Protein AF-A0A3C0EBL6-F1 (afdb_monomer)

Solvent-accessible surface area (backbone atoms only — not comparable to full-atom values): 5974 Å² total; per-residue (Å²): 126,92,59,92,80,72,78,68,80,89,60,50,73,66,55,59,69,69,54,79,76,76,54,72,67,57,52,53,51,49,51,53,52,51,51,52,51,51,50,55,51,62,75,67,60,49,76,73,55,33,64,40,71,43,67,55,84,94,47,79,70,64,42,32,42,49,58,52,54,52,51,53,53,50,51,55,52,55,50,52,50,52,53,53,50,52,45,28,76,77,74,48,71,85,87,79,127

Foldseek 3Di:
DVDPPPPVPPDDPVRVVPDDDDDPVVVVVVVVVVVVVVVVVVVPDDPVQQQDWDQDPPRRGTDGVVVVVVVVVVVVVVVVVVVQVVCCVPPRRPPPD

Secondary structure (DSSP, 8-state):
---TT--STT--HHHHHH--PPPHHHHHHHHHHHHHHHHHHHHH--HHHHT-EE--TT--S-EEHHHHHHHHHHHHHHHHHHHHHHHHHHH---S--

Sequence (97 aa):
PEDGEDRGVGWTAEQVAAWTPPSKAEQLGYYAAVKSAAKSYLESLTVADLEKQLVVPPVAEPRSVAMLLGQFTWDNIAHGGQIAYLRGLFIGMGWHR

Radius of gyration: 17.15 Å; Cα contacts (8 Å, |Δi|>4): 32; chains: 1; bounding box: 39×26×46 Å

Structure (mmCIF, N/CA/C/O backbone):
data_AF-A0A3C0EBL6-F1
#
_entry.id   AF-A0A3C0EBL6-F1
#
loop_
_atom_site.group_PDB
_atom_site.id
_atom_site.type_symbol
_atom_site.label_atom_id
_atom_site.label_alt_id
_atom_site.label_comp_id
_atom_site.label_asym_id
_atom_site.label_entity_id
_atom_site.label_seq_id
_atom_site.pdbx_PDB_ins_code
_atom_site.Cartn_x
_atom_site.Cartn_y
_atom_site.Cartn_z
_atom_site.occupancy
_atom_site.B_iso_or_equiv
_atom_site.auth_seq_id
_atom_site.auth_comp_id
_atom_site.auth_asym_id
_atom_site.auth_atom_id
_atom_site.pdbx_PDB_model_num
ATOM 1 N N . PRO A 1 1 ? 15.984 -15.145 4.294 1.00 50.41 1 PRO A N 1
ATOM 2 C CA . PRO A 1 1 ? 15.844 -13.691 4.043 1.00 50.41 1 PRO A CA 1
ATOM 3 C C . PRO A 1 1 ? 16.731 -12.926 5.031 1.00 50.41 1 PRO A C 1
ATOM 5 O O . PRO A 1 1 ? 16.601 -13.157 6.230 1.00 50.41 1 PRO A O 1
ATOM 8 N N . GLU A 1 2 ? 17.687 -12.134 4.537 1.00 57.78 2 GLU A N 1
ATOM 9 C CA . GLU A 1 2 ? 18.455 -11.186 5.358 1.00 57.78 2 GLU A CA 1
ATOM 10 C C . GLU A 1 2 ? 17.498 -10.054 5.754 1.00 57.78 2 GLU A C 1
ATOM 12 O O . GLU A 1 2 ? 17.110 -9.263 4.911 1.00 57.78 2 GLU A O 1
ATOM 17 N N . ASP A 1 3 ? 17.048 -10.082 7.009 1.00 68.06 3 ASP A N 1
ATOM 18 C CA . ASP A 1 3 ? 16.038 -9.217 7.637 1.00 68.06 3 ASP A CA 1
ATOM 19 C C . ASP A 1 3 ? 14.611 -9.242 7.034 1.00 68.06 3 ASP A C 1
ATOM 21 O O . ASP A 1 3 ? 14.344 -8.818 5.915 1.00 68.06 3 ASP A O 1
ATOM 25 N N . GLY A 1 4 ? 13.647 -9.730 7.823 1.00 69.62 4 GLY A N 1
ATOM 26 C CA . GLY A 1 4 ? 12.220 -9.687 7.476 1.00 69.62 4 GLY A CA 1
ATOM 27 C C . GLY A 1 4 ? 11.598 -8.293 7.609 1.00 69.62 4 GLY A C 1
ATOM 28 O O . GLY A 1 4 ? 10.468 -8.089 7.168 1.00 69.62 4 GLY A O 1
ATOM 29 N N . GLU A 1 5 ? 12.328 -7.348 8.203 1.00 76.50 5 GLU A N 1
ATOM 30 C CA . GLU A 1 5 ? 11.910 -5.965 8.410 1.00 76.50 5 GLU A CA 1
ATOM 31 C C . GLU A 1 5 ? 12.516 -4.985 7.390 1.00 76.50 5 GLU A C 1
ATOM 33 O O . GLU A 1 5 ? 12.186 -3.797 7.441 1.00 76.50 5 GLU A O 1
ATOM 38 N N . ASP A 1 6 ? 13.337 -5.441 6.431 1.00 83.69 6 ASP A N 1
ATOM 39 C CA . ASP A 1 6 ? 13.765 -4.589 5.315 1.00 83.69 6 ASP A CA 1
ATOM 40 C C . ASP A 1 6 ? 12.608 -4.401 4.324 1.00 83.69 6 ASP A C 1
ATOM 42 O O . ASP A 1 6 ? 12.194 -5.307 3.597 1.00 83.69 6 ASP A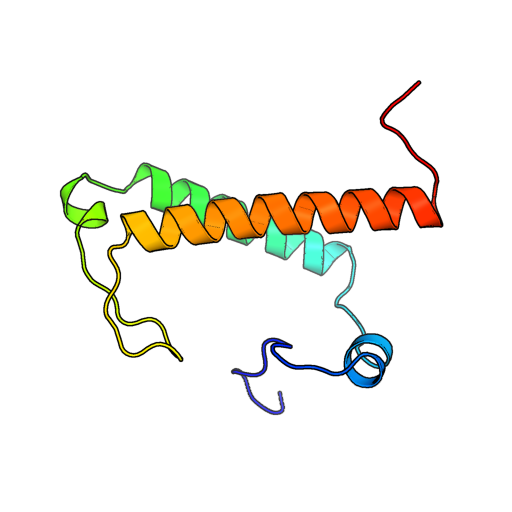 O 1
ATOM 46 N N . ARG A 1 7 ? 12.059 -3.184 4.320 1.00 82.44 7 ARG A N 1
ATOM 47 C CA . ARG A 1 7 ? 10.919 -2.781 3.483 1.00 82.44 7 ARG A CA 1
ATOM 48 C C . ARG A 1 7 ? 11.322 -1.819 2.366 1.00 82.44 7 ARG A C 1
ATOM 50 O O . ARG A 1 7 ? 10.448 -1.195 1.769 1.00 82.44 7 ARG A O 1
ATOM 57 N N . GLY A 1 8 ? 12.620 -1.626 2.125 1.00 88.25 8 GLY A N 1
ATOM 58 C CA . GLY A 1 8 ? 13.108 -0.672 1.126 1.00 88.25 8 GLY A CA 1
ATOM 59 C C . GLY A 1 8 ? 13.099 0.797 1.556 1.00 88.25 8 GLY A C 1
ATOM 60 O O . GLY A 1 8 ? 13.438 1.683 0.769 1.00 88.25 8 GLY A O 1
ATOM 61 N N . VAL A 1 9 ? 12.703 1.094 2.798 1.00 85.75 9 VAL A N 1
ATOM 62 C CA . VAL A 1 9 ? 12.648 2.470 3.311 1.00 85.75 9 VAL A CA 1
ATOM 63 C C . VAL A 1 9 ? 14.068 3.004 3.488 1.00 85.75 9 VAL A C 1
ATOM 65 O O . VAL A 1 9 ? 14.860 2.442 4.236 1.00 85.75 9 VAL A O 1
ATOM 68 N N . GLY A 1 10 ? 14.376 4.119 2.823 1.00 89.69 10 GLY A N 1
ATOM 69 C CA . GLY A 1 10 ? 15.698 4.751 2.887 1.00 89.69 10 GLY A CA 1
ATOM 70 C C . GLY A 1 10 ? 16.735 4.161 1.929 1.00 89.69 10 GLY A C 1
ATOM 71 O O . GLY A 1 10 ? 17.894 4.565 1.993 1.00 89.69 10 GLY A O 1
ATOM 72 N N . TRP A 1 11 ? 16.339 3.247 1.036 1.00 93.75 11 TRP A N 1
ATOM 73 C CA . TRP A 1 11 ? 17.233 2.740 -0.002 1.00 93.75 11 TRP A CA 1
ATOM 74 C C . TRP A 1 11 ? 17.730 3.855 -0.934 1.00 93.75 11 TRP A C 1
ATOM 76 O O . TRP A 1 11 ? 16.977 4.757 -1.314 1.00 93.75 11 TRP A O 1
ATOM 86 N N . THR A 1 12 ? 19.001 3.770 -1.335 1.00 96.25 12 THR A N 1
ATOM 87 C CA . THR A 1 12 ? 19.582 4.628 -2.375 1.00 96.25 12 THR A CA 1
ATOM 88 C C . THR A 1 12 ? 19.079 4.235 -3.765 1.00 96.25 12 THR A C 1
ATOM 90 O O . THR A 1 12 ? 18.522 3.153 -3.970 1.00 96.25 12 THR A O 1
ATOM 93 N N . ALA A 1 13 ? 19.312 5.095 -4.760 1.00 95.50 13 ALA A N 1
ATOM 94 C CA . ALA A 1 13 ? 18.969 4.793 -6.149 1.00 95.50 13 ALA A CA 1
ATOM 95 C C . ALA A 1 13 ? 19.679 3.526 -6.660 1.00 95.50 13 ALA A C 1
ATOM 97 O O . ALA A 1 13 ? 19.080 2.736 -7.387 1.00 95.50 13 ALA A O 1
ATOM 98 N N . GLU A 1 14 ? 20.927 3.301 -6.246 1.00 97.38 14 GLU A N 1
ATOM 99 C CA . GLU A 1 14 ? 21.717 2.120 -6.604 1.00 97.38 14 GLU A CA 1
ATOM 100 C C . GLU A 1 14 ? 21.125 0.847 -5.993 1.00 97.38 14 GLU A C 1
ATOM 102 O O . GLU A 1 14 ? 21.042 -0.172 -6.676 1.00 97.38 14 GLU A O 1
ATOM 107 N N . GLN A 1 15 ? 20.660 0.906 -4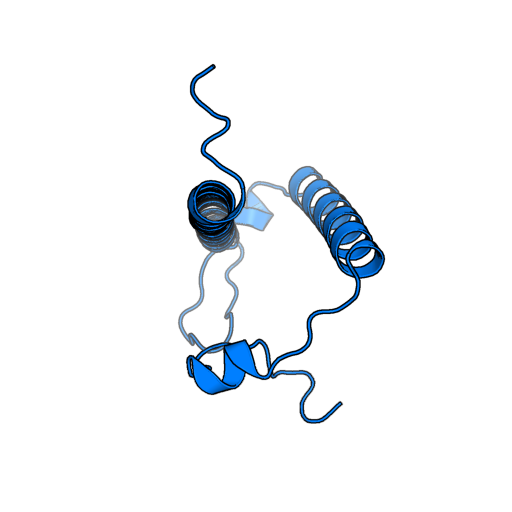.740 1.00 95.88 15 GLN A N 1
ATOM 108 C CA . GLN A 1 15 ? 19.990 -0.224 -4.087 1.00 95.88 15 GLN A CA 1
ATOM 109 C C . GLN A 1 15 ? 18.668 -0.564 -4.784 1.00 95.88 15 GLN A C 1
ATOM 111 O O . GLN A 1 15 ? 18.414 -1.729 -5.085 1.00 95.88 15 GLN A O 1
ATOM 116 N N . VAL A 1 16 ? 17.862 0.450 -5.122 1.00 94.38 16 VAL A N 1
ATOM 117 C CA . VAL A 1 16 ? 16.617 0.257 -5.885 1.00 94.38 16 VAL A CA 1
ATOM 118 C C . VAL A 1 16 ? 16.900 -0.328 -7.273 1.00 94.38 16 VAL A C 1
ATOM 120 O O . VAL A 1 16 ? 16.183 -1.221 -7.713 1.00 94.38 16 VAL A O 1
ATOM 123 N N . ALA A 1 17 ? 17.948 0.134 -7.961 1.00 94.50 17 ALA A N 1
ATOM 124 C CA . ALA A 1 17 ? 18.323 -0.366 -9.284 1.00 94.50 17 ALA A CA 1
ATOM 125 C C . ALA A 1 17 ? 18.879 -1.801 -9.260 1.00 94.50 17 ALA A C 1
ATOM 127 O O . ALA A 1 17 ? 18.709 -2.537 -10.231 1.00 94.50 17 ALA A O 1
ATOM 128 N N . ALA A 1 18 ? 19.540 -2.199 -8.170 1.00 95.94 18 ALA A N 1
ATOM 129 C CA . ALA A 1 18 ? 20.053 -3.554 -7.976 1.00 95.94 18 ALA A CA 1
ATOM 130 C C . ALA A 1 18 ? 18.967 -4.550 -7.534 1.00 95.94 18 ALA A C 1
ATOM 132 O O . ALA A 1 18 ? 19.149 -5.765 -7.655 1.00 95.94 18 ALA A O 1
ATOM 133 N N . TRP A 1 19 ? 17.839 -4.059 -7.018 1.00 94.44 19 TRP A N 1
ATOM 134 C CA . TRP A 1 19 ? 16.751 -4.908 -6.561 1.00 94.44 19 TRP A CA 1
ATOM 135 C C . TRP A 1 19 ? 16.038 -5.595 -7.727 1.00 94.44 19 TRP A C 1
ATOM 137 O O . TRP A 1 19 ? 15.611 -4.970 -8.696 1.00 94.44 19 TRP A O 1
ATOM 147 N N . THR A 1 20 ? 15.871 -6.911 -7.606 1.00 94.75 20 THR A N 1
ATOM 148 C CA . THR A 1 20 ? 15.082 -7.700 -8.553 1.00 94.75 20 THR A CA 1
ATOM 149 C C . THR A 1 20 ? 13.668 -7.871 -7.997 1.00 94.75 20 THR A C 1
ATOM 151 O O . THR A 1 20 ? 13.502 -8.572 -6.995 1.00 94.75 20 THR A O 1
ATOM 154 N N . PRO A 1 21 ? 12.639 -7.259 -8.614 1.00 91.75 21 PRO A N 1
ATOM 155 C CA . PRO A 1 21 ? 11.273 -7.414 -8.142 1.00 91.75 21 PRO A CA 1
ATOM 156 C C . PRO A 1 21 ? 10.776 -8.854 -8.354 1.00 91.75 21 PRO A C 1
ATOM 158 O O . PRO A 1 21 ? 11.188 -9.506 -9.320 1.00 91.75 21 PRO A O 1
ATOM 161 N N . PRO A 1 22 ? 9.828 -9.336 -7.526 1.00 94.75 22 PRO A N 1
ATOM 162 C CA . PRO A 1 22 ? 9.106 -10.577 -7.797 1.00 94.75 22 PRO A CA 1
ATOM 163 C C . PRO A 1 22 ? 8.446 -10.559 -9.179 1.00 94.75 22 PRO A C 1
ATOM 165 O O . PRO A 1 22 ? 8.236 -9.500 -9.781 1.00 94.75 22 PRO A O 1
ATOM 168 N N . SER A 1 23 ? 8.055 -11.722 -9.691 1.00 97.44 23 SER A N 1
ATOM 169 C CA . SER A 1 23 ? 7.394 -11.804 -10.992 1.00 97.44 23 SER A CA 1
ATOM 170 C C . SER A 1 23 ? 6.094 -10.987 -11.026 1.00 97.44 23 SER A C 1
ATOM 172 O O . SER A 1 23 ? 5.425 -10.772 -10.013 1.00 97.44 23 SER A O 1
ATOM 174 N N . LYS A 1 24 ? 5.671 -10.571 -12.226 1.00 95.75 24 LYS A N 1
ATOM 175 C CA . LYS A 1 24 ? 4.385 -9.875 -12.417 1.00 95.75 24 LYS A CA 1
ATOM 176 C C . LYS A 1 24 ? 3.211 -10.657 -11.814 1.00 95.75 24 LYS A C 1
ATOM 178 O O . LYS A 1 24 ? 2.304 -10.052 -11.251 1.00 95.75 24 LYS A O 1
ATOM 183 N N . ALA A 1 25 ? 3.213 -11.983 -11.960 1.00 97.94 25 ALA A N 1
ATOM 184 C CA . ALA A 1 25 ? 2.152 -12.837 -11.437 1.00 97.94 25 ALA A CA 1
ATOM 185 C C . ALA A 1 25 ? 2.109 -12.801 -9.902 1.00 97.94 25 ALA A C 1
ATOM 187 O O . ALA A 1 25 ? 1.032 -12.632 -9.336 1.00 97.94 25 ALA A O 1
ATOM 188 N N . GLU A 1 26 ? 3.267 -12.874 -9.242 1.00 97.62 26 GLU A N 1
ATOM 189 C CA . GLU A 1 26 ? 3.370 -12.765 -7.782 1.00 97.62 26 GLU A CA 1
ATOM 190 C C . GLU A 1 26 ? 2.932 -11.386 -7.288 1.00 97.62 26 GLU A C 1
ATOM 192 O O . GLU A 1 26 ? 2.127 -11.296 -6.365 1.00 97.62 26 GLU A O 1
ATOM 197 N N . GLN A 1 27 ? 3.378 -10.309 -7.942 1.00 95.88 27 GLN A N 1
ATOM 198 C CA . GLN A 1 27 ? 2.989 -8.945 -7.573 1.00 95.88 27 GLN A CA 1
ATOM 199 C C . GLN A 1 27 ? 1.474 -8.720 -7.701 1.00 95.88 27 GLN A C 1
ATOM 201 O O . GLN A 1 27 ? 0.847 -8.174 -6.793 1.00 95.88 27 GLN A O 1
ATOM 206 N N . LEU A 1 28 ? 0.861 -9.163 -8.806 1.00 97.00 28 LEU A N 1
ATOM 207 C CA . LEU A 1 28 ? -0.587 -9.038 -9.008 1.00 97.00 28 LEU A CA 1
ATOM 208 C C . LEU A 1 28 ? -1.385 -9.933 -8.054 1.00 97.00 28 LEU A C 1
ATOM 210 O O . LEU A 1 28 ? -2.430 -9.509 -7.559 1.00 97.00 28 LEU A O 1
ATOM 214 N N . GLY A 1 29 ? -0.892 -11.143 -7.776 1.00 98.19 29 GLY A N 1
ATOM 215 C CA . GLY A 1 29 ? -1.485 -12.045 -6.791 1.00 98.19 29 GLY A CA 1
ATOM 216 C C . GLY A 1 29 ? -1.461 -11.445 -5.386 1.00 98.19 29 GLY A C 1
ATOM 217 O O . GLY A 1 29 ? -2.492 -11.411 -4.714 1.00 98.19 29 GLY A O 1
ATOM 218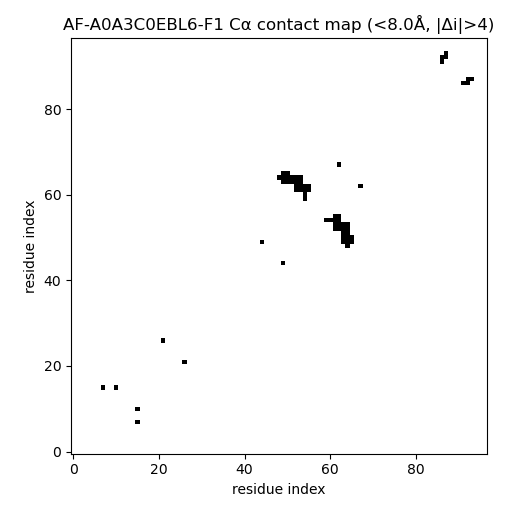 N N . TYR A 1 30 ? -0.320 -10.887 -4.976 1.00 96.56 30 TYR A N 1
ATOM 219 C CA . TYR A 1 30 ? -0.177 -10.196 -3.697 1.00 96.56 30 TYR A CA 1
ATOM 220 C C . TYR A 1 30 ? -1.092 -8.969 -3.607 1.00 96.56 30 TYR A C 1
ATOM 222 O O . TYR A 1 30 ? -1.829 -8.829 -2.632 1.00 96.56 30 TYR A O 1
ATOM 230 N N . TYR A 1 31 ? -1.134 -8.129 -4.648 1.00 95.56 31 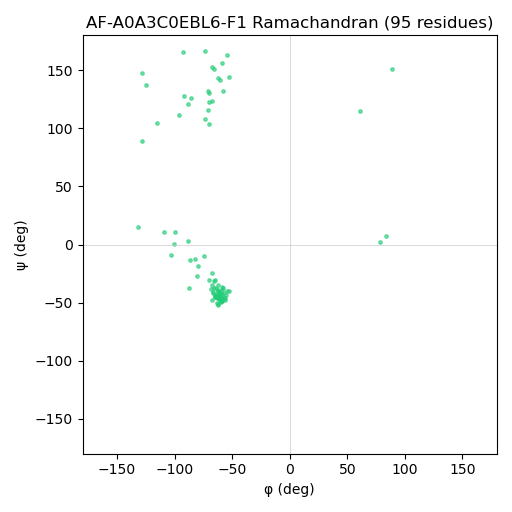TYR A N 1
ATOM 231 C CA . TYR A 1 31 ? -2.049 -6.984 -4.705 1.00 95.56 31 TYR A CA 1
ATOM 232 C C . TYR A 1 31 ? -3.513 -7.408 -4.534 1.00 95.56 31 TYR A C 1
ATOM 234 O O . TYR A 1 31 ? -4.243 -6.803 -3.748 1.00 95.56 31 TYR A O 1
ATOM 242 N N . ALA A 1 32 ? -3.950 -8.460 -5.232 1.00 98.00 32 ALA A N 1
ATOM 243 C CA . ALA A 1 32 ? -5.315 -8.963 -5.118 1.00 98.00 32 ALA A CA 1
ATOM 244 C C . ALA A 1 32 ? -5.624 -9.473 -3.699 1.00 98.00 32 ALA A C 1
ATOM 246 O O . ALA A 1 32 ? -6.675 -9.137 -3.146 1.00 98.00 32 ALA A O 1
ATOM 247 N N . ALA A 1 33 ? -4.700 -10.225 -3.093 1.00 98.38 33 ALA A N 1
ATOM 248 C CA . ALA A 1 33 ? -4.842 -10.741 -1.734 1.00 98.38 33 ALA A CA 1
ATOM 249 C C . ALA A 1 33 ? -4.927 -9.610 -0.694 1.00 98.38 33 ALA A C 1
ATOM 251 O O . ALA A 1 33 ? -5.877 -9.569 0.091 1.00 98.38 33 ALA A O 1
ATOM 252 N N . VAL A 1 34 ? -3.998 -8.648 -0.735 1.00 96.62 34 VAL A N 1
ATOM 253 C CA . VAL A 1 34 ? -3.980 -7.493 0.180 1.00 96.62 34 VAL A CA 1
ATOM 254 C C . VAL A 1 34 ? -5.225 -6.635 -0.003 1.00 96.62 34 VAL A C 1
ATOM 256 O O . VAL A 1 34 ? -5.855 -6.263 0.982 1.00 96.62 34 VAL A O 1
ATOM 259 N N . LYS A 1 35 ? -5.642 -6.368 -1.245 1.00 95.81 35 LYS A N 1
ATOM 260 C CA . LYS A 1 35 ? -6.868 -5.611 -1.524 1.00 95.81 35 LYS A CA 1
ATOM 261 C C . LYS A 1 35 ? -8.104 -6.300 -0.945 1.00 95.81 35 LYS A C 1
ATOM 263 O O . LYS A 1 35 ? -8.959 -5.628 -0.372 1.00 95.81 35 LYS A O 1
ATOM 268 N N . SER A 1 36 ? -8.206 -7.623 -1.083 1.00 98.19 36 SER A N 1
ATOM 269 C CA . SER A 1 36 ? -9.319 -8.399 -0.526 1.00 98.19 36 SER A CA 1
ATOM 270 C C . SER A 1 36 ? -9.334 -8.356 1.004 1.00 98.19 36 SER A C 1
ATOM 272 O O . SER A 1 36 ? -10.387 -8.127 1.605 1.00 98.19 36 SER A O 1
ATOM 274 N N . ALA A 1 37 ? -8.172 -8.531 1.637 1.00 98.06 37 ALA A N 1
ATOM 275 C CA . ALA A 1 37 ? -8.032 -8.454 3.088 1.00 98.06 37 ALA A CA 1
ATOM 276 C C . ALA A 1 37 ? -8.355 -7.047 3.616 1.00 98.06 37 ALA A C 1
ATOM 278 O O . ALA A 1 37 ? -9.134 -6.906 4.555 1.00 98.06 37 ALA A O 1
ATOM 279 N N . ALA A 1 38 ? -7.833 -6.005 2.963 1.00 96.12 38 ALA A N 1
ATOM 280 C CA . ALA A 1 38 ? -8.094 -4.613 3.313 1.00 96.12 38 ALA A CA 1
ATOM 281 C C . ALA A 1 38 ? -9.581 -4.268 3.189 1.00 96.12 38 ALA A C 1
ATOM 283 O O . ALA A 1 38 ? -10.142 -3.666 4.098 1.00 96.12 38 ALA A O 1
ATOM 284 N N . LYS A 1 39 ? -10.245 -4.695 2.107 1.00 97.19 39 LYS A N 1
ATOM 285 C CA . LYS A 1 39 ? -11.691 -4.500 1.944 1.00 97.19 39 LYS A CA 1
ATOM 286 C C . LYS A 1 39 ? -12.475 -5.164 3.078 1.00 97.19 39 LYS A C 1
ATOM 288 O O . LYS A 1 39 ? -13.306 -4.508 3.692 1.00 97.19 39 LYS A O 1
ATOM 293 N N . SER A 1 40 ? -12.159 -6.422 3.385 1.00 98.31 40 SER A N 1
ATOM 294 C CA . SER A 1 40 ? -12.824 -7.171 4.462 1.00 98.31 40 SER A CA 1
ATOM 295 C C . SER A 1 40 ? -12.628 -6.496 5.824 1.00 98.31 40 SER A C 1
ATOM 297 O O . SER A 1 40 ? -13.564 -6.398 6.611 1.00 98.31 40 SER A O 1
ATOM 299 N N . TYR A 1 41 ? -11.422 -5.983 6.089 1.00 96.19 41 TYR A N 1
ATOM 300 C CA . TYR A 1 41 ? -11.129 -5.215 7.296 1.00 96.19 41 TYR A CA 1
ATOM 301 C C . TYR A 1 41 ? -11.960 -3.931 7.356 1.00 96.19 41 TYR A C 1
ATOM 303 O O . TYR A 1 41 ? -12.662 -3.716 8.339 1.00 96.19 41 TYR A O 1
ATOM 311 N N . LEU A 1 42 ? -11.950 -3.119 6.294 1.00 96.75 42 LEU A N 1
ATOM 312 C CA . LEU A 1 42 ? -12.705 -1.864 6.231 1.00 96.75 42 LEU A CA 1
ATOM 313 C C . LEU A 1 42 ? -14.216 -2.074 6.416 1.00 96.75 42 LEU A C 1
ATOM 315 O O . LEU A 1 42 ? -14.851 -1.289 7.110 1.00 96.75 42 LEU A O 1
ATOM 319 N N . GLU A 1 43 ? -14.780 -3.138 5.841 1.00 98.00 43 GLU A N 1
ATOM 320 C CA . GLU A 1 43 ? -16.200 -3.493 5.988 1.00 98.00 43 GLU A CA 1
ATOM 321 C C . GLU A 1 43 ? -16.568 -3.926 7.416 1.00 98.00 43 GLU A C 1
ATOM 323 O O . GLU A 1 43 ? -17.724 -3.806 7.815 1.00 98.00 43 GLU A O 1
ATOM 328 N N . SER A 1 44 ? -15.595 -4.412 8.191 1.00 97.75 44 SER A N 1
ATOM 329 C CA . SER A 1 44 ? -15.797 -4.847 9.577 1.00 97.75 44 SER A CA 1
ATOM 330 C C . SER A 1 44 ? -15.675 -3.730 10.618 1.00 97.75 44 SER A C 1
ATOM 332 O O . SER A 1 44 ? -16.048 -3.943 11.772 1.00 97.75 44 SER A O 1
ATOM 334 N N . LEU A 1 45 ? -15.147 -2.558 10.245 1.00 97.94 45 LEU A N 1
ATOM 335 C CA . LEU A 1 45 ? -14.831 -1.496 11.200 1.00 97.94 45 LEU A CA 1
ATOM 336 C C . LEU A 1 45 ? -16.087 -0.840 11.775 1.00 97.94 45 LEU A C 1
ATOM 338 O O . LEU A 1 45 ? -16.968 -0.374 11.052 1.00 97.94 45 LEU A O 1
ATOM 342 N N . THR A 1 46 ? -16.110 -0.706 13.097 1.00 98.38 46 THR A N 1
ATOM 343 C CA . THR A 1 46 ? -17.049 0.168 13.800 1.00 98.38 46 THR A CA 1
ATOM 344 C C . THR A 1 46 ? -16.439 1.551 14.030 1.00 98.38 46 THR A C 1
ATOM 346 O O . THR A 1 46 ? -15.224 1.739 13.969 1.00 98.38 46 THR A O 1
ATOM 349 N N . VAL A 1 47 ? -17.272 2.534 14.384 1.00 97.69 47 VAL A N 1
ATOM 350 C CA . VAL A 1 47 ? -16.788 3.865 14.799 1.00 97.69 47 VAL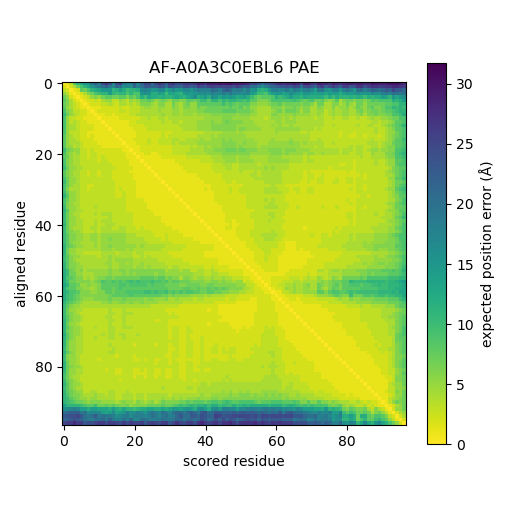 A CA 1
ATOM 351 C C . VAL A 1 47 ? -15.839 3.765 16.000 1.00 97.69 47 VAL A C 1
ATOM 353 O O . VAL A 1 47 ? -14.830 4.456 16.043 1.00 97.69 47 VAL A O 1
ATOM 356 N N . ALA A 1 48 ? -16.101 2.860 16.948 1.00 98.25 48 ALA A N 1
ATOM 357 C CA . ALA A 1 48 ? -15.214 2.655 18.092 1.00 98.25 48 ALA A CA 1
ATOM 358 C C . ALA A 1 48 ? -13.844 2.086 17.681 1.00 98.25 48 ALA A C 1
ATOM 360 O O . ALA A 1 48 ? -12.837 2.400 18.312 1.00 98.25 48 ALA A O 1
ATOM 361 N N . ASP A 1 49 ? -13.783 1.278 16.617 1.00 98.31 49 ASP A N 1
ATOM 362 C CA . ASP A 1 49 ? -12.512 0.779 16.089 1.00 98.31 49 ASP A CA 1
ATOM 363 C C . ASP A 1 49 ? -11.663 1.897 15.483 1.00 98.31 49 ASP A C 1
ATOM 365 O O . ASP A 1 49 ? -10.443 1.874 15.630 1.00 98.31 49 ASP A O 1
ATOM 369 N N . LEU A 1 50 ? -12.299 2.894 14.861 1.00 98.06 50 LEU A N 1
ATOM 370 C CA . LEU A 1 50 ? -11.622 4.045 14.262 1.00 98.06 50 LEU A CA 1
ATOM 371 C C . LEU A 1 50 ? -10.899 4.923 15.298 1.00 98.06 50 LEU A C 1
ATOM 373 O O . LEU A 1 50 ? -9.854 5.496 14.984 1.00 98.06 50 LEU A O 1
ATOM 377 N N . GLU A 1 51 ? -11.408 4.984 16.530 1.00 98.19 51 GLU A N 1
ATOM 378 C CA . GLU A 1 51 ? -10.842 5.784 17.627 1.00 98.19 51 GLU A CA 1
ATOM 3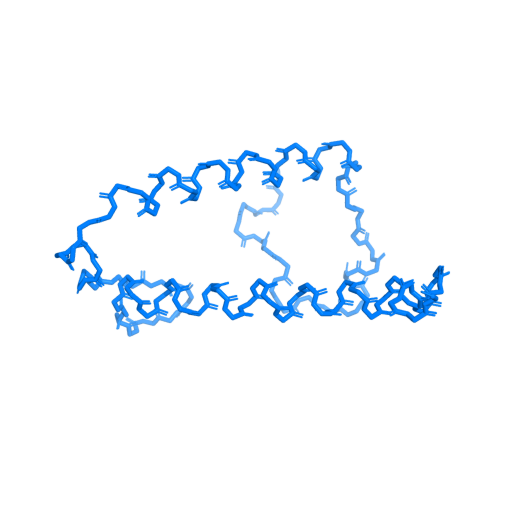79 C C . GLU A 1 51 ? -9.678 5.095 18.363 1.00 98.19 51 GLU A C 1
ATOM 381 O O . GLU A 1 51 ? -8.955 5.737 19.136 1.00 98.19 51 GLU A O 1
ATOM 386 N N . LYS A 1 52 ? -9.460 3.791 18.127 1.00 97.94 52 LYS A N 1
ATOM 387 C CA . LYS A 1 52 ? -8.372 3.029 18.760 1.00 97.94 52 LYS A CA 1
ATOM 388 C C . LYS A 1 52 ? -7.019 3.656 18.438 1.00 97.94 52 LYS A C 1
ATOM 390 O O . LYS A 1 52 ? -6.715 3.922 17.279 1.00 97.94 52 LYS A O 1
ATOM 395 N N . GLN A 1 53 ? -6.198 3.843 19.467 1.00 97.88 53 GLN A N 1
ATOM 396 C CA . GLN A 1 53 ? -4.857 4.409 19.347 1.00 97.88 53 GLN A CA 1
ATOM 397 C C . GLN A 1 53 ? -3.826 3.296 19.170 1.00 97.88 53 GLN A C 1
ATOM 399 O O . GLN A 1 53 ? -3.772 2.364 19.973 1.00 97.88 53 GLN A O 1
ATOM 404 N N . LEU A 1 54 ? -2.999 3.406 18.133 1.00 95.44 54 LEU A N 1
ATOM 405 C CA . LEU A 1 54 ? -1.947 2.449 17.809 1.00 95.44 54 LEU A CA 1
ATOM 406 C C . LEU A 1 54 ? -0.599 3.162 17.715 1.00 95.44 54 LEU A C 1
ATOM 408 O O . LEU A 1 54 ? -0.490 4.228 17.108 1.00 95.44 54 LEU A O 1
ATOM 412 N N . VAL A 1 55 ? 0.436 2.542 18.278 1.00 94.56 55 VAL A N 1
ATOM 413 C CA . VAL A 1 55 ? 1.830 2.928 18.034 1.00 94.56 55 VAL A CA 1
ATOM 414 C C . VAL A 1 55 ? 2.310 2.150 16.815 1.00 94.56 55 VAL A C 1
ATOM 416 O O . VAL A 1 55 ? 2.283 0.920 16.814 1.00 94.56 55 VAL A O 1
ATOM 419 N N . VAL A 1 56 ? 2.723 2.869 15.771 1.00 87.50 56 VAL A N 1
ATOM 420 C CA . VAL A 1 56 ? 3.216 2.279 14.520 1.00 87.50 56 VAL A CA 1
ATOM 421 C C . VAL A 1 56 ? 4.685 2.662 14.366 1.00 87.50 56 VAL A C 1
ATOM 423 O O . VAL A 1 56 ? 4.966 3.817 14.020 1.00 87.50 56 VAL A O 1
ATOM 426 N N . PRO A 1 57 ? 5.621 1.722 14.605 1.00 84.06 57 PRO A N 1
ATOM 427 C CA . PRO A 1 57 ? 7.042 1.974 14.423 1.00 84.06 57 PRO A CA 1
ATOM 428 C C . PRO A 1 57 ? 7.346 2.532 13.022 1.00 84.06 57 PRO A C 1
ATOM 430 O O . PRO A 1 57 ? 6.713 2.116 12.049 1.00 84.06 57 PRO A O 1
ATOM 433 N N . PRO A 1 58 ? 8.313 3.454 12.888 1.00 83.56 58 PRO A N 1
ATOM 434 C CA . PRO A 1 58 ? 9.263 3.899 13.915 1.00 83.56 58 PRO A CA 1
ATOM 435 C C . PRO A 1 58 ? 8.764 5.067 14.788 1.00 83.56 58 PRO A C 1
ATOM 437 O O . PRO A 1 58 ? 9.516 5.566 15.618 1.00 83.56 58 PRO A O 1
ATOM 440 N N . VAL A 1 59 ? 7.526 5.530 14.595 1.00 85.69 59 VAL A N 1
ATOM 441 C CA . VAL A 1 59 ? 6.981 6.706 15.289 1.00 85.69 59 VAL A CA 1
ATOM 442 C C . VAL A 1 59 ? 6.395 6.283 16.638 1.00 85.69 59 VAL A C 1
ATOM 444 O O . VAL A 1 59 ? 5.565 5.374 16.692 1.00 85.69 59 VAL A O 1
ATOM 447 N N . ALA A 1 60 ? 6.840 6.924 17.723 1.00 91.00 60 ALA A N 1
ATOM 448 C CA . ALA A 1 60 ? 6.453 6.561 19.088 1.00 91.00 60 ALA A CA 1
ATOM 449 C C . ALA A 1 60 ? 5.077 7.120 19.484 1.00 91.00 60 ALA A C 1
ATOM 451 O O . ALA A 1 60 ? 4.389 6.535 20.320 1.00 91.00 60 ALA A O 1
ATOM 452 N N . GLU A 1 61 ? 4.666 8.237 18.885 1.00 95.56 61 GLU A N 1
ATOM 453 C CA . GLU A 1 61 ? 3.384 8.877 19.147 1.00 95.56 61 GLU A CA 1
ATOM 454 C C . GLU A 1 61 ? 2.219 7.998 18.650 1.00 95.56 61 GLU A C 1
ATOM 456 O O . GLU A 1 61 ? 2.157 7.664 17.457 1.00 95.56 61 GLU A O 1
ATOM 461 N N . PRO A 1 62 ? 1.264 7.632 19.531 1.00 96.44 62 PRO A N 1
ATOM 462 C CA . PRO A 1 62 ? 0.073 6.905 19.119 1.00 96.44 62 PRO A CA 1
ATOM 463 C C . PRO A 1 62 ? -0.770 7.714 18.132 1.00 96.44 62 PRO A C 1
ATOM 465 O O . PRO A 1 62 ? -0.916 8.931 18.261 1.00 96.44 62 PRO A O 1
ATOM 468 N N . ARG A 1 63 ? -1.361 7.022 17.159 1.00 97.38 63 ARG A N 1
ATOM 469 C CA . ARG A 1 63 ? -2.304 7.595 16.191 1.00 97.38 63 ARG A CA 1
ATOM 470 C C . ARG A 1 63 ? -3.578 6.768 16.151 1.00 97.38 63 ARG A C 1
ATOM 472 O O . ARG A 1 63 ? -3.527 5.548 16.315 1.00 97.38 63 ARG A O 1
ATOM 479 N N . SER A 1 64 ? -4.712 7.423 15.903 1.00 97.94 64 SER A N 1
ATOM 480 C CA . SER A 1 64 ? -5.979 6.714 15.730 1.00 97.94 64 SER A CA 1
ATOM 481 C C . SER A 1 64 ? -5.953 5.845 14.470 1.00 97.94 64 SER A C 1
ATOM 483 O O . SER A 1 64 ? -5.303 6.191 13.477 1.00 97.94 64 SER A O 1
ATOM 485 N N . VAL A 1 65 ? -6.703 4.742 14.472 1.00 97.50 65 VAL A N 1
ATOM 486 C CA . VAL A 1 65 ? -6.926 3.928 13.265 1.00 97.50 65 VAL A CA 1
ATOM 487 C C . VAL A 1 65 ? -7.471 4.794 12.125 1.00 97.50 65 VAL A C 1
ATOM 489 O O . VAL A 1 65 ? -7.005 4.663 10.995 1.00 97.50 65 VAL A O 1
ATOM 492 N N . ALA A 1 66 ? -8.376 5.737 12.411 1.00 97.88 66 ALA A N 1
ATOM 493 C CA . ALA A 1 66 ? -8.876 6.692 11.419 1.00 97.88 66 ALA A CA 1
ATOM 494 C C . ALA A 1 66 ? -7.751 7.495 10.742 1.00 97.88 66 ALA A C 1
ATOM 496 O O . ALA A 1 66 ? -7.703 7.584 9.514 1.00 97.88 66 ALA A O 1
ATOM 497 N N . MET A 1 67 ? -6.825 8.050 11.532 1.00 97.12 67 MET A N 1
ATOM 498 C CA . MET A 1 67 ? -5.688 8.820 11.018 1.00 97.12 67 MET A CA 1
ATOM 499 C C . MET A 1 67 ? -4.781 7.950 10.140 1.00 97.12 67 MET A C 1
ATOM 501 O O . MET A 1 67 ? -4.377 8.369 9.055 1.00 97.12 67 MET A O 1
ATOM 505 N N . LEU A 1 68 ? -4.489 6.725 10.585 1.00 95.94 68 LEU A N 1
ATOM 506 C CA . LEU A 1 68 ? -3.645 5.782 9.846 1.00 95.94 68 LEU A CA 1
ATOM 507 C C . LEU A 1 68 ? -4.277 5.374 8.509 1.00 95.94 68 LEU A C 1
ATOM 509 O O . LEU A 1 68 ? -3.595 5.374 7.487 1.00 95.94 68 LEU A O 1
ATOM 513 N N . LEU A 1 69 ? -5.584 5.093 8.481 1.00 96.25 69 LEU A N 1
ATOM 514 C CA . LEU A 1 69 ? -6.305 4.790 7.240 1.00 96.25 69 LEU A CA 1
ATOM 515 C C . LEU A 1 69 ? -6.320 5.983 6.273 1.00 96.25 69 LEU A C 1
ATOM 517 O O . LEU A 1 69 ? -6.182 5.793 5.061 1.00 96.25 69 LEU A O 1
ATOM 521 N N . GLY A 1 70 ? -6.438 7.207 6.795 1.00 96.25 70 GLY A N 1
ATOM 522 C CA . GLY A 1 70 ? -6.301 8.433 6.007 1.00 96.25 70 GLY A CA 1
ATOM 523 C C . GLY A 1 70 ? -4.918 8.550 5.362 1.00 96.25 70 GLY A C 1
ATOM 524 O O . GLY A 1 70 ? -4.820 8.768 4.153 1.00 96.25 70 GLY A O 1
ATOM 525 N N . GLN A 1 71 ? -3.857 8.318 6.140 1.00 94.88 71 GLN A N 1
ATOM 526 C CA . GLN A 1 71 ? -2.484 8.303 5.631 1.00 94.88 71 GLN A CA 1
ATOM 527 C C . GLN A 1 71 ? -2.291 7.233 4.547 1.00 94.88 71 GLN A C 1
ATOM 529 O O . GLN A 1 71 ? -1.817 7.549 3.460 1.00 94.88 71 GLN A O 1
ATOM 534 N N . PHE A 1 72 ? -2.721 5.991 4.784 1.00 93.06 72 PHE A N 1
ATOM 535 C CA . PHE A 1 72 ? -2.586 4.925 3.786 1.00 93.06 72 PHE A CA 1
ATOM 536 C C . PHE A 1 72 ? -3.369 5.218 2.507 1.00 93.06 72 PHE A C 1
ATOM 538 O O . PHE A 1 72 ? -2.919 4.878 1.413 1.00 93.06 72 PHE A O 1
ATOM 545 N N . THR A 1 73 ? -4.529 5.866 2.614 1.00 95.19 73 THR A N 1
ATOM 546 C CA . THR A 1 73 ? -5.297 6.294 1.439 1.00 95.19 73 THR A CA 1
ATOM 547 C C . THR A 1 73 ? -4.499 7.296 0.607 1.00 95.19 73 THR A C 1
ATOM 549 O O . THR A 1 73 ? -4.392 7.130 -0.609 1.00 95.19 73 THR A O 1
ATOM 552 N N . TRP A 1 74 ? -3.894 8.295 1.255 1.00 97.25 74 TRP A N 1
ATOM 553 C CA . TRP A 1 74 ? -3.022 9.262 0.591 1.00 97.25 74 TRP A CA 1
ATOM 554 C C . TRP A 1 74 ? -1.815 8.592 -0.078 1.00 97.25 74 TRP A C 1
ATOM 556 O O . TRP A 1 74 ? -1.580 8.826 -1.264 1.00 97.25 74 TRP A O 1
ATOM 566 N N . ASP A 1 75 ? -1.107 7.713 0.637 1.00 94.50 75 ASP A N 1
ATOM 567 C CA . ASP A 1 75 ? 0.074 7.011 0.118 1.00 94.50 75 ASP A CA 1
ATOM 568 C C . ASP A 1 75 ? -0.267 6.215 -1.151 1.00 94.50 75 ASP A C 1
ATOM 570 O O . ASP A 1 75 ? 0.412 6.332 -2.173 1.00 94.50 75 ASP A O 1
ATOM 574 N N . ASN A 1 76 ? -1.374 5.465 -1.140 1.00 94.38 76 ASN A N 1
ATOM 575 C CA . ASN A 1 76 ? -1.815 4.694 -2.305 1.00 94.38 76 ASN A CA 1
ATOM 576 C C . ASN A 1 76 ? -2.143 5.585 -3.517 1.00 94.38 76 ASN A C 1
ATOM 578 O O . ASN A 1 76 ? -1.819 5.223 -4.651 1.00 94.38 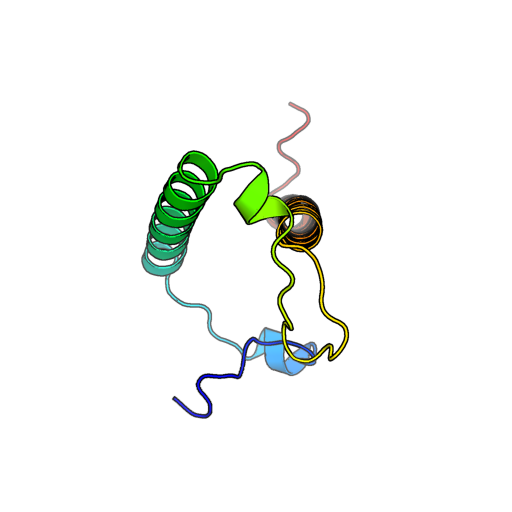76 ASN A O 1
ATOM 582 N N . ILE A 1 77 ? -2.762 6.751 -3.300 1.00 96.25 77 ILE A N 1
ATOM 583 C CA . ILE A 1 77 ? -3.062 7.710 -4.375 1.00 96.25 77 ILE A CA 1
ATOM 584 C C . ILE A 1 77 ? -1.766 8.301 -4.942 1.00 96.25 77 ILE A C 1
ATOM 586 O O . ILE A 1 77 ? -1.580 8.315 -6.163 1.00 96.25 77 ILE A O 1
ATOM 590 N N . ALA A 1 78 ? -0.855 8.749 -4.074 1.00 97.12 78 ALA A N 1
ATOM 591 C CA . ALA A 1 78 ? 0.421 9.332 -4.474 1.00 97.12 78 ALA A CA 1
ATOM 592 C C . ALA A 1 78 ? 1.269 8.336 -5.285 1.00 97.12 78 ALA A C 1
ATOM 594 O O . ALA A 1 78 ? 1.752 8.669 -6.372 1.00 97.12 78 ALA A O 1
ATOM 595 N N . HIS A 1 79 ? 1.378 7.088 -4.819 1.00 95.12 79 HIS A N 1
ATOM 596 C CA . HIS A 1 79 ? 2.080 6.024 -5.540 1.00 95.12 79 HIS A CA 1
ATOM 597 C C . HIS A 1 79 ? 1.394 5.655 -6.862 1.00 95.12 79 HIS A C 1
ATOM 599 O O . HIS A 1 79 ? 2.075 5.442 -7.867 1.00 95.12 79 HIS A O 1
ATOM 605 N N . GLY A 1 80 ? 0.058 5.654 -6.915 1.00 94.50 80 GLY A N 1
ATOM 606 C CA . GLY A 1 80 ? -0.684 5.492 -8.168 1.00 94.50 80 GLY A CA 1
ATOM 607 C C . GLY A 1 80 ? -0.304 6.549 -9.213 1.00 94.50 80 GLY A C 1
ATOM 608 O O . GLY A 1 80 ? -0.085 6.220 -10.382 1.00 94.50 80 GLY A O 1
AT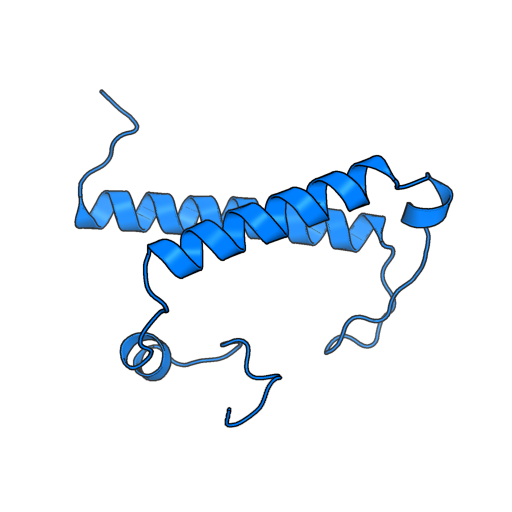OM 609 N N . GLY A 1 81 ? -0.138 7.803 -8.782 1.00 94.88 81 GLY A N 1
ATOM 610 C CA . GLY A 1 81 ? 0.359 8.895 -9.623 1.00 94.88 81 GLY A CA 1
ATOM 611 C C . GLY A 1 81 ? 1.788 8.668 -10.129 1.00 94.88 81 GLY A C 1
ATOM 612 O O . GLY A 1 81 ? 2.046 8.823 -11.322 1.00 94.88 81 GLY A O 1
ATOM 613 N N . GLN A 1 82 ? 2.704 8.236 -9.258 1.00 95.06 82 GLN A N 1
ATOM 614 C CA . GLN A 1 82 ? 4.090 7.915 -9.634 1.00 95.06 82 GLN A CA 1
ATOM 615 C C . GLN A 1 82 ? 4.156 6.792 -10.682 1.00 95.06 82 GLN A C 1
ATOM 617 O O . GLN A 1 82 ? 4.868 6.917 -11.680 1.00 95.06 82 GLN A O 1
ATOM 622 N N . ILE A 1 83 ? 3.371 5.724 -10.505 1.00 93.19 83 ILE A N 1
ATOM 623 C CA . ILE A 1 83 ? 3.284 4.615 -11.467 1.00 93.19 83 ILE A CA 1
ATOM 624 C C . ILE A 1 83 ? 2.747 5.112 -12.812 1.00 93.19 83 ILE A C 1
ATOM 626 O O . ILE A 1 83 ? 3.305 4.784 -13.861 1.00 93.19 83 ILE A O 1
ATOM 630 N N . ALA A 1 84 ? 1.682 5.919 -12.804 1.00 92.75 84 ALA A N 1
ATOM 631 C CA . ALA A 1 84 ? 1.112 6.483 -14.024 1.00 92.75 84 ALA A CA 1
ATOM 632 C C . ALA A 1 84 ? 2.112 7.392 -14.759 1.00 92.75 84 ALA A C 1
ATOM 634 O O . ALA A 1 84 ? 2.216 7.319 -15.987 1.00 92.75 84 ALA A O 1
ATOM 635 N N . TYR A 1 85 ? 2.879 8.193 -14.016 1.00 93.75 85 TYR A N 1
ATOM 636 C CA . TYR A 1 85 ? 3.938 9.043 -14.554 1.00 93.75 85 TYR A CA 1
ATOM 637 C C . TYR A 1 85 ? 5.046 8.217 -15.223 1.00 93.75 85 TYR A C 1
ATOM 639 O O . TYR A 1 85 ? 5.339 8.431 -16.400 1.00 93.75 85 TYR A O 1
ATOM 647 N N . LEU A 1 86 ? 5.586 7.204 -14.533 1.00 93.44 86 LEU A N 1
ATOM 648 C CA . LEU A 1 86 ? 6.595 6.294 -15.092 1.00 93.44 86 LEU A CA 1
ATOM 649 C C . LEU A 1 86 ? 6.071 5.559 -16.329 1.00 93.44 86 LEU A C 1
ATOM 651 O O . LEU A 1 86 ? 6.733 5.528 -17.364 1.00 93.44 86 LEU A O 1
ATOM 655 N N . ARG A 1 87 ? 4.847 5.022 -16.268 1.00 92.81 87 ARG A N 1
ATOM 656 C CA . ARG A 1 87 ? 4.196 4.400 -17.428 1.00 92.81 87 ARG A CA 1
ATOM 657 C C . ARG A 1 87 ? 4.133 5.376 -18.608 1.00 92.81 87 ARG A C 1
ATOM 659 O O . ARG A 1 87 ? 4.402 4.980 -19.738 1.00 92.81 87 ARG A O 1
ATOM 666 N N . GLY A 1 88 ? 3.780 6.635 -18.353 1.00 93.81 88 GLY A N 1
ATOM 667 C CA . GLY A 1 88 ? 3.752 7.696 -19.359 1.00 93.81 88 GLY A CA 1
ATOM 668 C C . GLY A 1 88 ? 5.109 7.926 -20.026 1.00 93.81 88 GLY A C 1
ATOM 669 O O . GLY A 1 88 ? 5.161 8.026 -21.250 1.00 93.81 88 GLY A O 1
ATOM 670 N N . LEU A 1 89 ? 6.188 7.946 -19.238 1.00 94.25 89 LEU A N 1
ATOM 671 C CA . LEU A 1 89 ? 7.561 8.105 -19.728 1.00 94.25 89 LEU A CA 1
ATOM 672 C C . LEU A 1 89 ? 8.037 6.911 -20.569 1.00 94.25 89 LEU A C 1
ATOM 674 O O . LEU A 1 89 ? 8.667 7.114 -21.603 1.00 94.25 89 LEU A O 1
ATOM 678 N N . PHE A 1 90 ? 7.733 5.677 -20.151 1.00 93.06 90 PHE A N 1
ATOM 679 C CA . PHE A 1 90 ? 8.263 4.471 -20.801 1.00 93.06 90 PHE A CA 1
ATOM 680 C C . PHE A 1 90 ? 7.422 3.960 -21.973 1.00 93.06 90 PHE A C 1
ATOM 682 O O . PHE A 1 90 ? 7.975 3.449 -22.943 1.00 93.06 90 PHE A O 1
ATOM 689 N N . ILE A 1 91 ? 6.091 4.046 -21.884 1.00 93.06 91 ILE A N 1
ATOM 690 C CA . ILE A 1 91 ? 5.175 3.446 -22.872 1.00 93.06 91 ILE A CA 1
ATOM 691 C C . ILE A 1 91 ? 4.079 4.410 -23.354 1.00 93.06 91 ILE A C 1
ATOM 693 O O . ILE A 1 91 ? 3.094 3.986 -23.961 1.00 93.06 91 ILE A O 1
ATOM 697 N N . GLY A 1 92 ? 4.248 5.711 -23.101 1.00 89.81 92 GLY A N 1
ATOM 698 C CA . GLY A 1 92 ? 3.381 6.778 -23.592 1.00 89.81 92 GLY A CA 1
ATOM 699 C C . GLY A 1 92 ? 2.190 7.104 -22.686 1.00 89.81 92 GLY A C 1
ATOM 700 O O . GLY A 1 92 ? 1.640 6.263 -21.966 1.00 89.81 92 GLY A O 1
ATOM 701 N N . MET A 1 93 ? 1.763 8.366 -22.742 1.00 81.75 93 MET A N 1
ATOM 702 C CA . MET A 1 93 ? 0.620 8.890 -21.997 1.00 81.75 93 MET A CA 1
ATOM 703 C C . MET A 1 93 ? -0.703 8.344 -22.565 1.00 81.75 93 MET A C 1
ATOM 705 O O . MET A 1 93 ? -1.048 8.601 -23.711 1.00 81.75 93 MET A O 1
ATOM 709 N N . GLY A 1 94 ? -1.437 7.563 -21.766 1.00 72.69 94 GLY A N 1
ATOM 710 C CA . GLY A 1 94 ? -2.691 6.904 -22.177 1.00 72.69 94 GLY A CA 1
ATOM 711 C C . GLY A 1 94 ? -3.979 7.610 -21.739 1.00 72.69 94 GLY A C 1
ATOM 712 O O . GLY A 1 94 ? -5.039 7.004 -21.812 1.00 72.69 94 GLY A O 1
ATOM 713 N N . TRP A 1 95 ? -3.883 8.838 -21.226 1.00 68.69 95 TRP A N 1
ATOM 714 C CA . TRP A 1 95 ? -4.983 9.570 -20.576 1.00 68.69 95 TRP A CA 1
ATOM 715 C C . TRP A 1 95 ? -5.614 10.660 -21.456 1.00 68.69 95 TRP A C 1
ATOM 717 O O . TRP A 1 95 ? -6.649 11.206 -21.098 1.00 68.69 95 TRP A O 1
ATOM 727 N N . HIS A 1 96 ? -5.015 10.954 -22.611 1.00 62.22 96 HIS A N 1
ATOM 728 C CA . HIS A 1 96 ? -5.577 11.818 -23.646 1.00 62.22 96 HIS A CA 1
ATOM 729 C C . HIS A 1 96 ? -5.512 11.071 -24.982 1.00 62.22 96 HIS A C 1
ATOM 731 O O . HIS A 1 96 ? -4.518 11.113 -25.704 1.00 62.22 96 HIS A O 1
ATOM 737 N N . ARG A 1 97 ? -6.558 10.312 -25.282 1.00 51.84 97 ARG A N 1
ATOM 738 C CA . ARG A 1 97 ? -6.878 9.876 -26.638 1.00 51.84 97 ARG A CA 1
ATOM 739 C 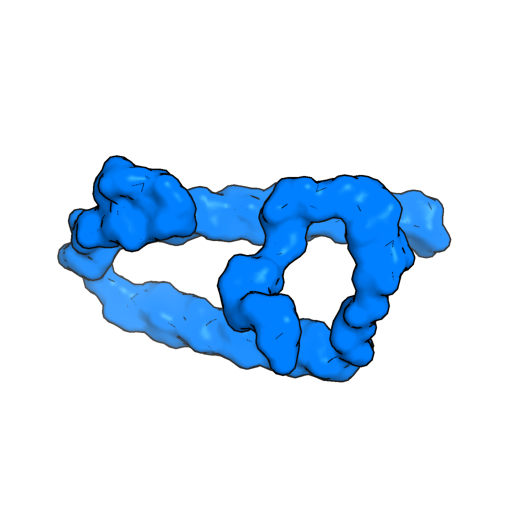C . ARG A 1 97 ? -8.378 9.944 -26.810 1.00 51.84 97 ARG A C 1
ATOM 741 O O . ARG A 1 97 ? -9.069 9.508 -25.865 1.00 51.84 97 ARG A O 1
#

pLDDT: mean 91.86, std 9.96, range [50.41, 98.38]

Mean predicted aligned error: 5.01 Å